Protein AF-Q48AG2-F1 (afdb_monomer)

Radius of gyration: 25.58 Å; Cα contacts (8 Å, |Δi|>4): 96; chains: 1; bounding box: 80×24×84 Å

Solvent-accessible surface area (backbone atoms only — not comparable to full-atom values): 10581 Å² total; per-residue (Å²): 134,89,80,92,78,90,81,91,83,77,82,85,81,85,70,83,78,71,90,62,50,72,83,74,46,58,65,75,72,31,53,67,51,26,36,74,76,63,35,71,88,73,52,52,74,32,39,54,44,18,56,74,59,70,55,48,49,96,97,40,35,27,50,59,47,25,45,51,49,34,64,74,53,69,33,70,67,45,58,74,69,45,50,72,67,67,43,44,70,37,91,91,35,41,70,71,56,52,53,51,50,54,51,52,50,51,51,52,48,48,53,53,55,48,57,55,68,74,40,89,64,72,68,82,40,74,63,59,46,47,53,51,50,46,63,69,51,68,78,54,93,61,95,77,91,80,86,84,88,85,64,102,68,92,77,87,88,84,82,86,81,86,81,132

Mean predicted aligned error: 15.66 Å

InterPro domains:
  IPR001405 Uncharacterised protein family UPF0758 [PTHR30471] (21-151)
  IPR010994 RuvA domain 2-like [SSF47781] (36-110)
  IPR046778 UPF0758, N-terminal [PF20582] (23-99)

Foldseek 3Di:
DDDDDDDDDDDDDPPPPDPADLVPDDQCPQLVSVCVPPNPVVDDQLSVQLVLLVADDVPHGS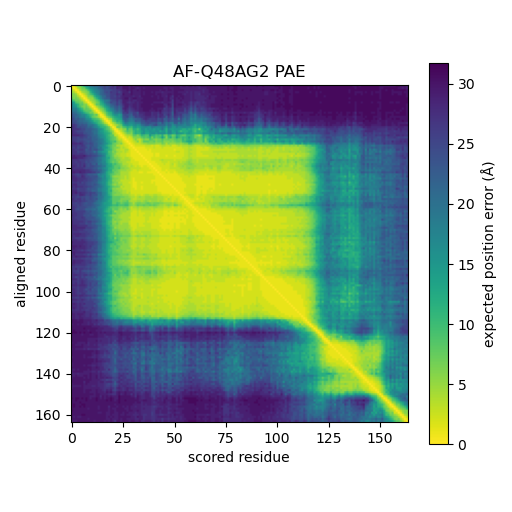SRLSVVVCVVLVHPLSQLQDDQVRQCVDPSGHDVSNVSSVVVLVVQLVVVVVVVVPPPDPVVDPVSVVVVCCSNPVNDNDDDDDDDDHDPDDDDDDDDDDDD

Organism: Colwellia psychrerythraea (strain 34H / ATCC BAA-681) (NCBI:txid167879)

Secondary structure (DSSP, 8-state):
------------------TT-GGGS-GGGSHHHHHHHH-GGGS-HHHHHHHHH-S-BTTB-HHHHHHHHHHHHSSHHHHHT--HHHHHTSTT--HHHHHHHHHHHHHHHHHHHHHHHHS-----SHHHHHHHHHHHHTT-SS---------SS-----------

Nearest PDB structures (foldseek):
  2bgw-assembly1_B  TM=5.634E-01  e=8.620E-01  Aeropyrum pernix
  2bhn-assembly2_C-3  TM=5.550E-01  e=1.330E+00  Aeropyrum pernix
  5tt5-assembly1_A  TM=5.647E-01  e=1.842E+00  Escherichia coli K-12

pLDDT: mean 71.27, std 20.37, range [32.94, 94.94]

Structure (mmCIF, N/CA/C/O backbone):
data_AF-Q48AG2-F1
#
_entry.id   AF-Q48AG2-F1
#
loop_
_atom_site.group_PDB
_atom_site.id
_atom_site.type_symbol
_atom_site.label_atom_id
_atom_site.label_alt_id
_atom_site.label_comp_id
_atom_site.label_asym_id
_atom_site.label_entity_id
_atom_site.label_seq_id
_atom_site.pdbx_PDB_ins_code
_atom_site.Cartn_x
_atom_site.Cartn_y
_atom_site.Cartn_z
_atom_site.occupancy
_atom_site.B_iso_or_equiv
_atom_site.auth_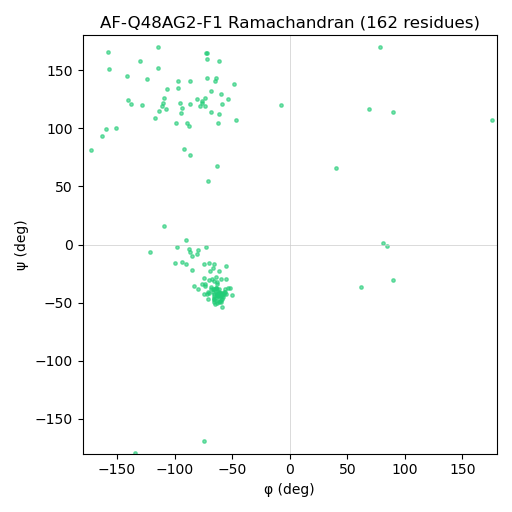seq_id
_atom_site.auth_comp_id
_atom_site.auth_asym_id
_atom_site.auth_atom_id
_atom_site.pdbx_PDB_model_num
ATOM 1 N N . MET A 1 1 ? -47.958 -10.727 57.116 1.00 36.31 1 MET A N 1
ATOM 2 C CA . MET A 1 1 ? -47.141 -11.681 56.328 1.00 36.31 1 MET A CA 1
ATOM 3 C C . MET A 1 1 ? -46.894 -11.033 54.968 1.00 36.31 1 MET A C 1
ATOM 5 O O . MET A 1 1 ? -47.869 -10.778 54.286 1.00 36.31 1 MET A O 1
ATOM 9 N N . LEU A 1 2 ? -45.713 -10.435 54.734 1.00 35.59 2 LEU A N 1
ATOM 10 C CA . LEU A 1 2 ? -44.542 -11.053 54.059 1.00 35.59 2 LEU A CA 1
ATOM 11 C C . LEU A 1 2 ? -44.852 -11.281 52.555 1.00 35.59 2 LEU A C 1
ATOM 13 O O . LEU A 1 2 ? -45.762 -12.045 52.279 1.00 35.59 2 LEU A O 1
ATOM 17 N N . LYS A 1 3 ? -44.202 -10.695 51.532 1.00 40.62 3 LYS A N 1
ATOM 18 C CA . LYS A 1 3 ? -42.833 -10.170 51.337 1.00 40.62 3 LYS A CA 1
ATOM 19 C C . LYS A 1 3 ? -42.790 -9.121 50.204 1.00 40.62 3 LYS A C 1
ATOM 21 O O . LYS A 1 3 ? -43.503 -9.253 49.215 1.00 40.62 3 LYS A O 1
ATOM 26 N N . GLU A 1 4 ? -41.860 -8.173 50.305 1.00 42.84 4 GLU A N 1
ATOM 27 C CA . GLU A 1 4 ? -41.267 -7.456 49.167 1.00 42.84 4 GLU A CA 1
ATOM 28 C C . GLU A 1 4 ? -40.474 -8.423 48.262 1.00 42.84 4 GLU A C 1
ATOM 30 O O . GLU A 1 4 ? -39.775 -9.296 48.773 1.00 42.84 4 GLU A O 1
ATOM 35 N N . SER A 1 5 ? -40.490 -8.237 46.936 1.00 38.44 5 SER A N 1
ATOM 36 C CA . SER A 1 5 ? -39.333 -8.564 46.076 1.00 38.44 5 SER A CA 1
ATOM 37 C C . SER A 1 5 ? -39.426 -7.896 44.697 1.00 38.44 5 SER A C 1
ATOM 39 O O . SER A 1 5 ? -40.036 -8.376 43.752 1.00 38.44 5 SER A O 1
ATOM 41 N N . ARG A 1 6 ? -38.804 -6.719 44.638 1.00 43.34 6 ARG A N 1
ATOM 42 C CA . ARG A 1 6 ? -37.927 -6.205 43.576 1.00 43.34 6 ARG A CA 1
ATOM 43 C C . ARG A 1 6 ? -37.565 -7.226 42.477 1.00 43.34 6 ARG A C 1
ATOM 45 O O . ARG A 1 6 ? -36.853 -8.168 42.785 1.00 43.34 6 ARG A O 1
ATOM 52 N N . PHE A 1 7 ? -37.910 -6.942 41.218 1.00 41.12 7 PHE A N 1
ATOM 53 C CA . PHE A 1 7 ? -37.045 -7.190 40.052 1.00 41.12 7 PHE A CA 1
ATOM 54 C C . PHE A 1 7 ? -37.361 -6.167 38.946 1.00 41.12 7 PHE A C 1
ATOM 56 O O . PHE A 1 7 ? -38.358 -6.254 38.236 1.00 41.12 7 PHE A O 1
ATOM 63 N N . LYS A 1 8 ? -36.502 -5.145 38.860 1.00 44.31 8 LYS A N 1
ATOM 64 C CA . LYS A 1 8 ? -36.215 -4.405 37.627 1.00 44.31 8 LYS A CA 1
ATOM 65 C C . LYS A 1 8 ? -35.261 -5.290 36.819 1.00 44.31 8 LYS A C 1
ATOM 67 O O . LYS A 1 8 ? -34.188 -5.547 37.342 1.00 44.31 8 LYS A O 1
ATOM 72 N N . GLU A 1 9 ? -35.631 -5.711 35.612 1.00 38.28 9 GLU A N 1
ATOM 73 C CA . GLU A 1 9 ? -34.752 -6.227 34.536 1.00 38.28 9 GLU A CA 1
ATOM 74 C C . GLU A 1 9 ? -35.681 -6.683 33.395 1.00 38.28 9 GLU A C 1
ATOM 76 O O . GLU A 1 9 ? -36.469 -7.604 33.557 1.00 38.28 9 GLU A O 1
ATOM 81 N N . SER A 1 10 ? -35.773 -5.984 32.268 1.00 35.88 10 SER A N 1
ATOM 82 C CA . SER A 1 10 ? -34.766 -6.068 31.214 1.00 35.88 10 SER A CA 1
ATOM 83 C C . SER A 1 10 ? -34.831 -4.840 30.293 1.00 35.88 10 SER A C 1
ATOM 85 O O . SER A 1 10 ? -35.619 -4.747 29.358 1.00 35.88 10 SER A O 1
ATOM 87 N N . ALA A 1 11 ? -33.936 -3.885 30.541 1.00 46.00 11 ALA A N 1
ATOM 88 C CA . ALA A 1 11 ? -33.123 -3.403 29.431 1.00 46.00 11 ALA A CA 1
ATOM 89 C C . ALA A 1 11 ? -32.120 -4.523 29.080 1.00 46.00 11 ALA A C 1
ATOM 91 O O . ALA A 1 11 ? -31.900 -5.395 29.920 1.00 46.00 11 ALA A O 1
ATOM 92 N N . LEU A 1 12 ? -31.478 -4.441 27.908 1.00 38.41 12 LEU A N 1
ATOM 93 C CA . LEU A 1 12 ? -30.574 -5.425 27.273 1.00 38.41 12 LEU A CA 1
ATOM 94 C C . LEU A 1 12 ? -31.368 -6.411 26.380 1.00 38.41 12 LEU A C 1
ATOM 96 O O . LEU A 1 12 ? -32.134 -7.215 26.882 1.00 38.41 12 LEU A O 1
ATOM 100 N N . ASN A 1 13 ? -31.236 -6.457 25.053 1.00 40.53 13 ASN A N 1
ATOM 101 C CA . ASN A 1 13 ? -30.051 -6.173 24.257 1.00 40.53 13 ASN A CA 1
ATOM 102 C C . ASN A 1 13 ? -30.403 -6.174 22.749 1.00 40.53 13 ASN A C 1
ATOM 104 O O . ASN A 1 13 ? -30.142 -7.157 22.062 1.00 40.53 13 ASN A O 1
ATOM 108 N N . GLU A 1 14 ? -30.957 -5.091 22.205 1.00 42.72 14 GLU A N 1
ATOM 109 C CA . GLU A 1 14 ? -30.795 -4.832 20.767 1.00 42.72 14 GLU A CA 1
ATOM 110 C C . GLU A 1 14 ? -29.562 -3.951 20.598 1.00 42.72 14 GLU A C 1
ATOM 112 O O . GLU A 1 14 ? -29.619 -2.724 20.545 1.00 42.72 14 GLU A O 1
ATOM 117 N N . SER A 1 15 ? -28.400 -4.605 20.605 1.00 41.56 15 SER A N 1
ATOM 118 C CA . SER A 1 15 ? -27.170 -3.996 20.104 1.00 41.56 15 SER A CA 1
ATOM 119 C C . SER A 1 15 ? -27.447 -3.493 18.680 1.00 41.56 15 SER A C 1
ATOM 121 O O . SER A 1 15 ? -27.873 -4.309 17.859 1.00 41.56 15 SER A O 1
ATOM 123 N N . PRO A 1 16 ? -27.216 -2.208 18.339 1.00 40.25 16 PRO A N 1
ATOM 124 C CA . PRO A 1 16 ? -27.440 -1.743 16.979 1.00 40.25 16 PRO A CA 1
ATOM 125 C C . PRO A 1 16 ? -26.512 -2.530 16.055 1.00 40.25 16 PRO A C 1
ATOM 127 O O . PRO A 1 16 ? -25.284 -2.425 16.134 1.00 40.25 16 PRO A O 1
ATOM 130 N N . LEU A 1 17 ? -27.103 -3.374 15.213 1.00 42.31 17 LEU A N 1
ATOM 131 C CA . LEU A 1 17 ? -26.384 -4.196 14.258 1.00 42.31 17 LEU A CA 1
ATOM 132 C C . LEU A 1 17 ? -25.636 -3.288 13.274 1.00 42.31 17 LEU A C 1
ATOM 134 O O . LEU A 1 17 ? -26.216 -2.691 12.377 1.00 42.31 17 LEU A O 1
ATOM 138 N N . ASN A 1 18 ? -24.323 -3.200 13.479 1.00 47.81 18 ASN A N 1
ATOM 139 C CA . ASN A 1 18 ? -23.286 -3.083 12.457 1.00 47.81 18 ASN A CA 1
ATOM 140 C C . ASN A 1 18 ? -23.609 -2.169 11.255 1.00 47.81 18 ASN A C 1
ATOM 142 O O . ASN A 1 18 ? -23.660 -2.617 10.110 1.00 47.81 18 ASN A O 1
ATOM 146 N N . GLN A 1 19 ? -23.739 -0.865 11.502 1.00 45.03 19 GLN A N 1
ATOM 147 C CA . GLN A 1 19 ? -23.833 0.145 10.436 1.00 45.03 19 GLN A CA 1
ATOM 148 C C . GLN A 1 19 ? -22.490 0.392 9.706 1.00 45.03 19 GLN A C 1
ATOM 150 O O . GLN A 1 19 ? -22.454 1.123 8.724 1.00 45.03 19 GLN A O 1
ATOM 155 N N . ASN A 1 20 ? -21.395 -0.264 10.120 1.00 52.91 20 ASN A N 1
ATOM 156 C CA . ASN A 1 20 ? -20.030 -0.010 9.633 1.00 52.91 20 ASN A CA 1
ATOM 157 C C . ASN A 1 20 ? -19.448 -1.128 8.746 1.00 52.91 20 ASN A C 1
ATOM 159 O O . ASN A 1 20 ? -18.238 -1.177 8.527 1.00 52.91 20 ASN A O 1
ATOM 163 N N . ALA A 1 21 ? -20.257 -2.050 8.224 1.00 58.84 21 ALA A N 1
ATOM 164 C CA . ALA A 1 21 ? -19.752 -3.088 7.328 1.00 58.84 21 ALA A CA 1
ATOM 165 C C . ALA A 1 21 ? -19.588 -2.550 5.896 1.00 58.84 21 ALA A C 1
ATOM 167 O O . ALA A 1 21 ? -20.560 -2.141 5.274 1.00 58.84 21 ALA A O 1
ATOM 168 N N . LEU A 1 22 ? -18.389 -2.670 5.311 1.00 59.22 22 LEU A N 1
ATOM 169 C CA . LEU A 1 22 ? -18.140 -2.405 3.876 1.00 59.22 22 LEU A CA 1
ATOM 170 C C . LEU A 1 22 ? -19.042 -3.217 2.935 1.00 59.22 22 LEU A C 1
ATOM 172 O O . LEU A 1 22 ? -19.216 -2.859 1.777 1.00 59.22 22 LEU A O 1
ATOM 176 N N . LYS A 1 23 ? -19.650 -4.299 3.437 1.00 60.97 23 LYS A N 1
ATOM 177 C CA . LYS A 1 23 ? -20.680 -5.060 2.721 1.00 60.97 23 LYS A CA 1
ATOM 178 C C . LYS A 1 23 ? -21.926 -4.224 2.396 1.00 60.97 23 LYS A C 1
ATOM 180 O O . LYS A 1 23 ? -22.619 -4.561 1.446 1.00 60.97 23 LYS A O 1
ATOM 185 N N . ASN A 1 24 ? -22.181 -3.140 3.128 1.00 63.50 24 ASN A N 1
ATOM 186 C CA . ASN A 1 24 ? -23.342 -2.274 2.919 1.00 63.50 24 ASN A CA 1
ATOM 187 C C . ASN A 1 24 ? -23.092 -1.183 1.868 1.00 63.50 24 ASN A C 1
ATOM 189 O O . ASN A 1 24 ? -24.020 -0.457 1.526 1.00 63.50 24 ASN A O 1
ATOM 193 N N . TRP A 1 25 ? -21.861 -1.046 1.364 1.00 68.19 25 TRP A N 1
ATOM 194 C CA . TRP A 1 25 ? -21.583 -0.123 0.267 1.00 68.19 25 TRP A CA 1
ATOM 195 C C . TRP A 1 25 ? -22.165 -0.663 -1.044 1.00 68.19 25 TRP A C 1
ATOM 197 O O . TRP A 1 25 ? -22.091 -1.885 -1.262 1.00 68.19 25 TRP A O 1
ATOM 207 N N . PRO A 1 26 ? -22.694 0.222 -1.916 1.00 73.25 26 PRO A N 1
ATOM 208 C CA . PRO A 1 26 ? -23.024 -0.133 -3.291 1.00 73.25 26 PRO A CA 1
ATOM 209 C C . PRO A 1 26 ? -21.842 -0.862 -3.926 1.00 73.25 26 PRO A C 1
ATOM 211 O O . PRO A 1 26 ? -20.696 -0.466 -3.715 1.00 73.25 26 PRO A O 1
ATOM 214 N N . GLU A 1 27 ? -22.092 -1.926 -4.693 1.00 68.12 27 GLU A N 1
ATOM 215 C CA . GLU A 1 27 ? -21.005 -2.748 -5.250 1.00 68.12 27 GLU A CA 1
ATOM 216 C C . GLU A 1 27 ? -19.991 -1.911 -6.035 1.00 68.12 27 GLU A C 1
ATOM 218 O O . GLU A 1 27 ? -18.795 -2.111 -5.880 1.00 68.12 27 GLU A O 1
ATOM 223 N N . MET A 1 28 ? -20.461 -0.901 -6.769 1.00 68.12 28 MET A N 1
ATOM 224 C CA . MET A 1 28 ? -19.627 0.023 -7.547 1.00 68.12 28 MET A CA 1
ATOM 225 C C . MET A 1 28 ? -18.720 0.933 -6.703 1.00 68.12 28 MET A C 1
ATOM 227 O O . MET A 1 28 ? -17.743 1.471 -7.217 1.00 68.12 28 MET A O 1
ATOM 231 N N . GLU A 1 29 ? -19.027 1.128 -5.421 1.00 73.56 29 GLU A N 1
ATOM 232 C CA . GLU A 1 29 ? -18.214 1.944 -4.513 1.00 73.56 29 GLU A CA 1
ATOM 233 C C . GLU A 1 29 ? -17.206 1.105 -3.728 1.00 73.56 29 GLU A C 1
ATOM 235 O O . GLU A 1 29 ? -16.268 1.640 -3.133 1.00 73.56 29 GLU A O 1
ATOM 240 N N . ARG A 1 30 ? -17.367 -0.223 -3.712 1.00 85.38 30 ARG A N 1
ATOM 241 C CA . ARG A 1 30 ? -16.435 -1.095 -3.006 1.00 85.38 30 ARG A CA 1
ATOM 242 C C . ARG A 1 30 ? -15.082 -1.082 -3.727 1.00 85.38 30 ARG A C 1
ATOM 244 O O . ARG A 1 30 ? -15.035 -1.285 -4.940 1.00 85.38 30 ARG A O 1
ATOM 251 N N . PRO A 1 31 ? -13.959 -0.898 -3.007 1.00 86.88 31 PRO A N 1
ATOM 252 C CA . PRO A 1 31 ? -12.665 -0.677 -3.649 1.00 86.88 31 PRO A CA 1
ATOM 253 C C . PRO A 1 31 ? -12.238 -1.766 -4.643 1.00 86.88 31 PRO A C 1
ATOM 255 O O . PRO A 1 31 ? -11.667 -1.455 -5.683 1.00 86.88 31 PRO A O 1
ATOM 258 N N . ARG A 1 32 ? -12.499 -3.050 -4.360 1.00 89.00 32 ARG A N 1
ATOM 259 C CA . ARG A 1 32 ? -12.048 -4.141 -5.244 1.00 89.00 32 ARG A CA 1
ATOM 260 C C . ARG A 1 32 ? -12.842 -4.173 -6.543 1.00 89.00 32 ARG A C 1
ATOM 262 O O . ARG A 1 32 ? -12.273 -4.346 -7.611 1.00 89.00 32 ARG A O 1
ATOM 269 N N . GLU A 1 33 ? -14.143 -4.000 -6.433 1.00 89.06 33 GLU A N 1
ATOM 270 C CA . GLU A 1 33 ? -15.092 -3.966 -7.530 1.00 89.06 33 GLU A CA 1
ATOM 271 C C . GLU A 1 33 ? -14.830 -2.735 -8.404 1.00 89.06 33 GLU A C 1
ATOM 273 O O . GLU A 1 33 ? -14.661 -2.873 -9.614 1.00 89.06 33 GLU A O 1
ATOM 278 N N . LYS A 1 34 ? -14.635 -1.567 -7.778 1.00 86.75 34 LYS A N 1
ATOM 279 C CA . LYS A 1 34 ? -14.225 -0.323 -8.439 1.00 86.75 34 LYS A CA 1
ATOM 280 C C . LYS A 1 34 ? -12.906 -0.472 -9.203 1.00 86.75 34 LYS A C 1
ATOM 282 O O . LYS A 1 34 ? -12.801 -0.006 -10.334 1.00 86.75 34 LYS A O 1
ATOM 287 N N . LEU A 1 35 ? -11.914 -1.155 -8.620 1.00 86.06 35 LEU A N 1
ATOM 288 C CA . LEU A 1 35 ? -10.639 -1.450 -9.285 1.00 86.06 35 LEU A CA 1
ATOM 289 C C . LEU A 1 35 ? -10.836 -2.282 -10.557 1.00 86.06 35 LEU A C 1
ATOM 291 O O . LEU A 1 35 ? -10.196 -1.994 -11.565 1.00 86.06 35 LEU A O 1
ATOM 295 N N . VAL A 1 36 ? -11.721 -3.280 -10.527 1.00 87.69 36 VAL A N 1
ATOM 296 C CA . VAL A 1 36 ? -12.017 -4.122 -11.697 1.00 87.69 36 VAL A CA 1
ATOM 297 C C . VAL A 1 36 ? -12.795 -3.346 -12.762 1.00 87.69 36 VAL A C 1
ATOM 299 O O . VAL A 1 36 ? -12.506 -3.496 -13.945 1.00 87.69 36 VAL A O 1
ATOM 302 N N . SER A 1 37 ? -13.764 -2.513 -12.371 1.00 86.94 37 SER A N 1
ATOM 303 C CA . SER A 1 37 ? -14.641 -1.821 -13.323 1.00 86.94 37 SER A CA 1
ATOM 304 C C . SER A 1 37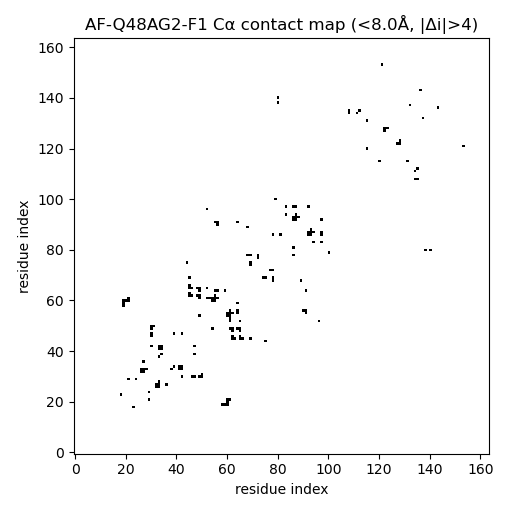 ? -14.049 -0.536 -13.905 1.00 86.94 37 SER A C 1
ATOM 306 O O . SER A 1 37 ? -14.321 -0.212 -15.056 1.00 86.94 37 SER A O 1
ATOM 308 N N . LEU A 1 38 ? -13.283 0.222 -13.113 1.00 83.38 38 LEU A N 1
ATOM 309 C CA . LEU A 1 38 ? -12.808 1.571 -13.458 1.00 83.38 38 LEU A CA 1
ATOM 310 C C . LEU A 1 38 ? -11.274 1.701 -13.462 1.00 83.38 38 LEU A C 1
ATOM 312 O O . LEU A 1 38 ? -10.752 2.746 -13.848 1.00 83.38 38 LEU A O 1
ATOM 316 N N . GLY A 1 39 ? -10.542 0.665 -13.041 1.00 79.50 39 GLY A N 1
ATOM 317 C CA . GLY A 1 39 ? -9.080 0.668 -12.995 1.00 79.50 39 GLY A CA 1
ATOM 318 C C . GLY A 1 39 ? -8.486 1.419 -11.799 1.00 79.50 39 GLY A C 1
ATOM 319 O O . GLY A 1 39 ? -9.177 2.119 -11.054 1.00 79.50 39 GLY A O 1
ATOM 320 N N . SER A 1 40 ? -7.170 1.272 -11.616 1.00 80.94 40 SER A N 1
ATOM 321 C CA . SER A 1 40 ? -6.428 1.770 -10.445 1.00 80.94 40 SER A CA 1
ATOM 322 C C . SER A 1 40 ? -6.444 3.293 -10.300 1.00 80.94 40 SER A C 1
ATOM 324 O O . SER A 1 40 ? -6.481 3.795 -9.181 1.00 80.94 40 SER A O 1
ATOM 326 N N . SER A 1 41 ? -6.491 4.033 -11.411 1.00 85.56 41 SER A N 1
ATOM 327 C CA . SER A 1 41 ? -6.527 5.504 -11.425 1.00 85.56 41 SER A CA 1
ATOM 328 C C . SER A 1 41 ? -7.801 6.104 -10.821 1.00 85.56 41 SER A C 1
ATOM 330 O O . SER A 1 41 ? -7.826 7.289 -10.507 1.00 85.56 41 SER A O 1
ATOM 332 N N . SER A 1 42 ? -8.863 5.309 -10.667 1.00 84.25 42 SER A N 1
ATOM 333 C CA . SER A 1 42 ? -10.135 5.752 -10.083 1.00 84.25 42 SER A CA 1
ATOM 334 C C . SER A 1 42 ? -10.171 5.680 -8.550 1.00 84.25 42 SER A C 1
ATOM 336 O O . SER A 1 42 ? -11.130 6.153 -7.927 1.00 84.25 42 SER A O 1
ATOM 338 N N . LEU A 1 43 ? -9.164 5.058 -7.929 1.00 86.88 43 LEU A N 1
ATOM 339 C CA . LEU A 1 43 ? -9.092 4.864 -6.486 1.00 86.88 43 LEU A CA 1
ATOM 340 C C . LEU A 1 43 ? -8.241 5.943 -5.825 1.00 86.88 43 LEU A C 1
ATOM 342 O O . LEU A 1 43 ? -7.176 6.314 -6.307 1.00 86.88 43 LEU A O 1
ATOM 346 N N . SER A 1 44 ? -8.695 6.392 -4.664 1.00 91.12 44 SER A N 1
ATOM 347 C CA . SER A 1 44 ? -7.889 7.160 -3.723 1.00 91.12 44 SER A CA 1
ATOM 348 C C . SER A 1 44 ? -6.839 6.280 -3.038 1.00 91.12 44 SER A C 1
ATOM 350 O O . SER A 1 44 ? -7.015 5.066 -2.903 1.00 91.12 44 SER A O 1
ATOM 352 N N . ASP A 1 45 ? -5.795 6.906 -2.489 1.00 90.31 45 ASP A N 1
ATOM 353 C CA . ASP A 1 45 ? -4.779 6.231 -1.669 1.00 90.31 45 ASP A CA 1
ATOM 354 C C . ASP A 1 45 ? -5.399 5.403 -0.537 1.00 90.31 45 ASP A C 1
ATOM 356 O O . ASP A 1 45 ? -4.937 4.304 -0.226 1.00 90.31 45 ASP A O 1
ATOM 360 N N . ALA A 1 46 ? -6.477 5.910 0.072 1.00 93.38 46 ALA A N 1
ATOM 361 C CA . ALA A 1 46 ? -7.191 5.207 1.130 1.00 93.38 46 ALA A CA 1
ATOM 362 C C . ALA A 1 46 ? -7.869 3.934 0.612 1.00 93.38 46 ALA A C 1
ATOM 364 O O . ALA A 1 46 ? -7.833 2.909 1.286 1.00 93.38 46 ALA A O 1
ATOM 365 N N . GLU A 1 47 ? -8.469 3.973 -0.577 1.00 92.44 47 GLU A N 1
ATOM 366 C CA . GLU A 1 47 ? -9.090 2.797 -1.185 1.00 92.44 47 GLU A CA 1
ATOM 367 C C . GLU A 1 47 ? -8.032 1.772 -1.625 1.00 92.44 47 GLU A C 1
ATOM 369 O O . GLU A 1 47 ? -8.196 0.583 -1.351 1.00 92.44 47 GLU A O 1
ATOM 374 N N . LEU A 1 48 ? -6.914 2.211 -2.218 1.00 92.56 48 LEU A N 1
ATOM 375 C CA . LEU A 1 48 ? -5.786 1.336 -2.571 1.00 92.56 48 LEU A CA 1
ATOM 376 C C . LEU A 1 48 ? -5.212 0.638 -1.333 1.00 92.56 48 LEU A C 1
ATOM 378 O O . LEU A 1 48 ? -5.056 -0.588 -1.306 1.00 92.56 48 LEU A O 1
ATOM 382 N N . LEU A 1 49 ? -4.964 1.403 -0.270 1.00 92.94 49 LEU A N 1
ATOM 383 C CA . LEU A 1 49 ? -4.492 0.857 0.995 1.00 92.94 49 LEU A CA 1
ATOM 384 C C . LEU A 1 49 ? -5.541 -0.073 1.623 1.00 92.94 49 LEU A C 1
ATOM 386 O O . LEU A 1 49 ? -5.191 -1.124 2.153 1.00 92.94 49 LEU A O 1
ATOM 390 N N . ALA A 1 50 ? -6.833 0.240 1.520 1.00 93.75 50 ALA A N 1
ATOM 391 C CA . ALA A 1 50 ? -7.896 -0.626 2.020 1.00 93.75 50 ALA A CA 1
ATOM 392 C C . ALA A 1 50 ? -7.936 -1.990 1.304 1.00 93.75 50 ALA A C 1
ATOM 394 O O . ALA A 1 50 ? -8.131 -3.023 1.954 1.00 93.75 50 ALA A O 1
ATOM 395 N N . ILE A 1 51 ? -7.694 -2.019 -0.013 1.00 91.94 51 ILE A N 1
ATOM 396 C CA . ILE A 1 51 ? -7.554 -3.267 -0.781 1.00 91.94 51 ILE A CA 1
ATOM 397 C C . ILE A 1 51 ? -6.383 -4.088 -0.242 1.00 91.94 51 ILE A C 1
ATOM 399 O O . ILE A 1 51 ? -6.567 -5.275 0.052 1.00 91.94 51 ILE A O 1
ATOM 403 N N . PHE A 1 52 ? -5.221 -3.451 -0.057 1.00 92.38 52 PHE A N 1
ATOM 404 C CA . PHE A 1 52 ? -4.022 -4.084 0.496 1.00 92.38 52 PHE A CA 1
ATOM 405 C C . PHE A 1 52 ? -4.268 -4.665 1.897 1.00 92.38 52 PHE A C 1
ATOM 407 O O . PHE A 1 52 ? -3.924 -5.816 2.165 1.00 92.38 52 PHE A O 1
ATOM 414 N N . LEU A 1 53 ? -4.926 -3.905 2.779 1.00 91.56 53 LEU A N 1
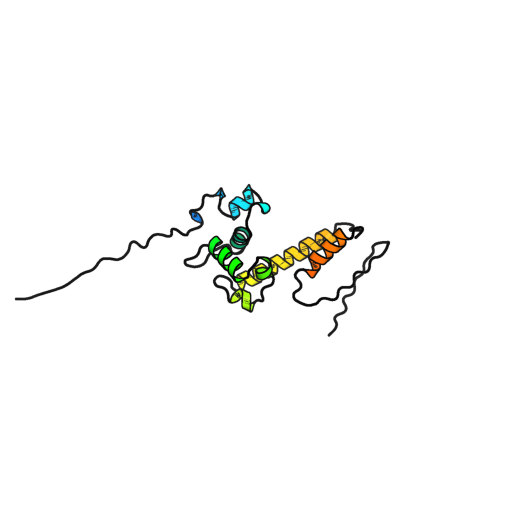ATOM 415 C CA . LEU A 1 53 ? -5.209 -4.315 4.157 1.00 91.56 53 LEU A CA 1
ATOM 416 C C . LEU A 1 53 ? -6.239 -5.444 4.255 1.00 91.56 53 LEU A C 1
ATOM 418 O O . LEU A 1 53 ? -6.246 -6.149 5.267 1.00 91.56 53 LEU A O 1
ATOM 422 N N . ARG A 1 54 ? -7.086 -5.611 3.226 1.00 88.81 54 ARG A N 1
ATOM 423 C CA . ARG A 1 54 ? -8.145 -6.624 3.031 1.00 88.81 54 ARG A CA 1
ATOM 424 C C . ARG A 1 54 ? -9.288 -6.621 4.043 1.00 88.81 54 ARG A C 1
ATOM 426 O O . ARG A 1 54 ? -10.417 -6.920 3.659 1.00 88.81 54 ARG A O 1
ATOM 433 N N . THR A 1 55 ? -9.007 -6.339 5.307 1.00 86.88 55 THR A N 1
ATOM 434 C CA . THR A 1 55 ? -9.957 -6.360 6.415 1.00 86.88 55 THR A CA 1
ATOM 435 C C . THR A 1 55 ? -9.683 -5.213 7.374 1.00 86.88 55 THR A C 1
ATOM 437 O O . THR A 1 55 ? -8.530 -4.847 7.625 1.00 86.88 55 THR A O 1
ATOM 440 N N . GLY A 1 56 ? -10.764 -4.675 7.936 1.00 86.81 56 GLY A N 1
ATOM 441 C CA . GLY A 1 56 ? -10.693 -3.702 9.015 1.00 86.81 56 GLY A CA 1
ATOM 442 C C . GLY A 1 56 ? -10.318 -4.360 10.339 1.00 86.81 56 GLY A C 1
ATOM 443 O O . GLY A 1 56 ? -9.944 -5.534 10.402 1.00 86.81 56 GLY A O 1
ATOM 444 N N . VAL A 1 57 ? -10.461 -3.589 11.404 1.00 88.00 57 VAL A N 1
ATOM 445 C CA . VAL A 1 57 ? -10.280 -4.025 12.791 1.00 88.00 57 VAL A CA 1
ATOM 446 C C . VAL A 1 57 ? -11.616 -3.953 13.522 1.00 88.00 57 VAL A C 1
ATOM 448 O O . VAL A 1 57 ? -12.606 -3.434 13.004 1.00 88.00 57 VAL A O 1
ATOM 451 N N . ARG A 1 58 ? -11.691 -4.502 14.735 1.00 84.75 58 ARG A N 1
ATOM 452 C CA . ARG A 1 58 ? -12.938 -4.476 15.505 1.00 84.75 58 ARG A CA 1
ATOM 453 C C . ARG A 1 58 ? -13.377 -3.024 15.732 1.00 84.75 58 ARG A C 1
ATOM 455 O O . ARG A 1 58 ? -12.645 -2.247 16.328 1.00 84.75 58 ARG A O 1
ATOM 462 N N . GLY A 1 59 ? -14.573 -2.676 15.256 1.00 84.88 59 GLY A N 1
ATOM 463 C CA . GLY A 1 59 ? -15.140 -1.329 15.391 1.00 84.88 59 GLY A CA 1
ATOM 464 C C . GLY A 1 59 ? -14.706 -0.312 14.327 1.00 84.88 59 GLY A C 1
ATOM 465 O O . GLY A 1 59 ? -15.209 0.805 14.355 1.00 84.88 59 GLY A O 1
ATOM 466 N N . CYS A 1 60 ? -13.840 -0.674 13.373 1.00 85.50 60 CYS A N 1
ATOM 467 C CA . CYS A 1 60 ? -13.404 0.220 12.295 1.00 85.50 60 CYS A CA 1
ATOM 468 C C . CYS A 1 60 ? -13.286 -0.539 10.965 1.00 85.50 60 CYS A C 1
ATOM 470 O O . CYS A 1 60 ? -12.590 -1.553 10.868 1.00 85.50 60 CYS A O 1
ATOM 472 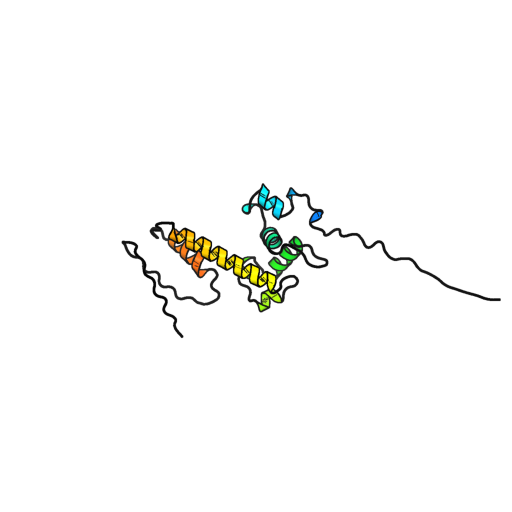N N . ASN A 1 61 ? -13.974 -0.063 9.925 1.00 90.50 61 ASN A N 1
ATOM 473 C CA . ASN A 1 61 ? -13.917 -0.699 8.610 1.00 90.50 61 ASN A CA 1
ATOM 474 C C . ASN A 1 61 ? -12.568 -0.445 7.913 1.00 90.50 61 ASN A C 1
ATOM 476 O O . ASN A 1 61 ? -11.794 0.413 8.325 1.00 90.50 61 ASN A O 1
ATOM 480 N N . VAL A 1 62 ? -12.256 -1.217 6.865 1.00 92.19 62 VAL A N 1
ATOM 481 C CA . VAL A 1 62 ? -10.917 -1.166 6.250 1.00 92.19 62 VAL A CA 1
ATOM 482 C C . VAL A 1 62 ? -10.609 0.157 5.545 1.00 92.19 62 VAL A C 1
ATOM 484 O O . VAL A 1 62 ? -9.453 0.568 5.532 1.00 92.19 62 VAL A O 1
ATOM 487 N N . VAL A 1 63 ? -11.619 0.845 5.009 1.00 92.56 63 VAL A N 1
ATOM 488 C CA . VAL A 1 63 ? -11.431 2.138 4.336 1.00 92.56 63 VAL A CA 1
ATOM 489 C C . VAL A 1 63 ? -11.171 3.233 5.367 1.00 92.56 63 VAL A C 1
ATOM 491 O O . VAL A 1 63 ? -10.251 4.029 5.199 1.00 92.56 63 VAL A O 1
ATOM 494 N N . ASP A 1 64 ? -11.905 3.237 6.477 1.00 92.38 64 ASP A N 1
ATOM 495 C CA . ASP A 1 64 ? -11.678 4.184 7.568 1.00 92.38 64 ASP A CA 1
ATOM 496 C C . ASP A 1 64 ? -10.354 3.921 8.285 1.00 92.38 64 ASP A C 1
ATOM 498 O O . ASP A 1 64 ? -9.627 4.867 8.591 1.00 92.38 64 ASP A O 1
ATOM 502 N N . LEU A 1 65 ? -9.979 2.651 8.466 1.00 93.19 65 LEU A N 1
ATOM 503 C CA . LEU A 1 65 ? -8.654 2.277 8.954 1.00 93.19 65 LEU A CA 1
ATOM 504 C C . LEU A 1 65 ? -7.558 2.81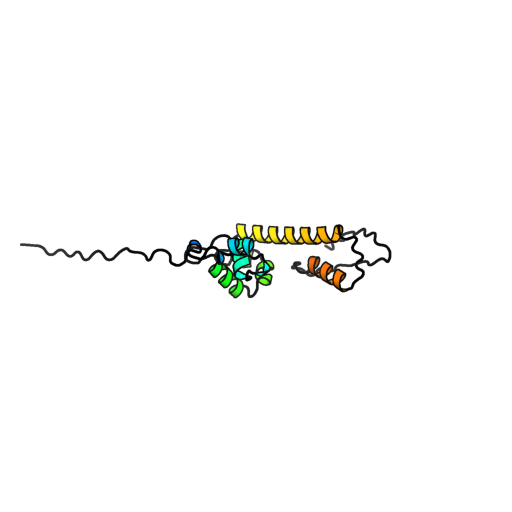4 8.025 1.00 93.19 65 LEU A C 1
ATOM 506 O O . LEU A 1 65 ? -6.603 3.425 8.495 1.00 93.19 65 LEU A O 1
ATOM 510 N N . ALA A 1 66 ? -7.705 2.641 6.710 1.00 94.19 66 ALA A N 1
ATOM 511 C CA . ALA A 1 66 ? -6.750 3.157 5.735 1.00 94.19 66 ALA A CA 1
ATOM 512 C C . ALA A 1 66 ? -6.633 4.690 5.785 1.00 94.19 66 ALA A C 1
ATOM 514 O O . ALA A 1 66 ? -5.522 5.218 5.795 1.00 94.19 66 ALA A O 1
ATOM 515 N N . ARG A 1 67 ? -7.756 5.415 5.903 1.00 94.94 67 ARG A N 1
ATOM 516 C CA . ARG A 1 67 ? -7.756 6.880 6.083 1.00 94.94 67 ARG A CA 1
ATOM 517 C C . ARG A 1 67 ? -7.037 7.305 7.363 1.00 94.94 67 ARG A C 1
ATOM 519 O O . ARG A 1 67 ? -6.253 8.251 7.337 1.00 94.94 67 ARG A O 1
ATOM 526 N N . GLN A 1 68 ? -7.286 6.615 8.477 1.00 94.25 68 GLN A N 1
ATOM 527 C CA . GLN A 1 68 ? -6.620 6.898 9.751 1.00 94.25 68 GLN A CA 1
ATOM 528 C C . GLN A 1 68 ? -5.111 6.665 9.660 1.00 94.25 68 GLN A C 1
ATOM 530 O O . GLN A 1 68 ? -4.337 7.506 10.116 1.00 94.25 68 GLN A O 1
ATOM 535 N N . LEU A 1 69 ? -4.689 5.569 9.025 1.00 94.31 69 LEU A N 1
ATOM 536 C CA . LEU A 1 69 ? -3.276 5.267 8.817 1.00 94.31 69 LEU A CA 1
ATOM 537 C C . LEU A 1 69 ? -2.604 6.338 7.956 1.00 94.31 69 LEU A C 1
ATOM 539 O O . LEU A 1 69 ? -1.596 6.895 8.384 1.00 94.31 69 LEU A O 1
ATOM 543 N N . LEU A 1 70 ? -3.201 6.709 6.821 1.00 94.56 70 LEU A N 1
ATOM 544 C CA . LEU A 1 70 ? -2.692 7.785 5.963 1.00 94.56 70 LEU A CA 1
ATOM 545 C C . LEU A 1 70 ? -2.559 9.109 6.712 1.00 94.56 70 LEU A C 1
ATOM 547 O O . LEU A 1 70 ? -1.546 9.785 6.577 1.00 94.56 70 LEU A O 1
ATOM 551 N N . LYS A 1 71 ? -3.531 9.453 7.561 1.00 94.81 71 LYS A N 1
ATOM 552 C CA . LYS A 1 71 ? -3.445 10.651 8.401 1.00 94.81 71 LYS A CA 1
ATOM 553 C C . LYS A 1 71 ? -2.329 10.550 9.447 1.00 94.81 71 LYS A C 1
ATOM 555 O O . LYS A 1 71 ? -1.669 11.545 9.716 1.00 94.81 71 LYS A O 1
ATOM 560 N N . SER A 1 72 ? -2.121 9.371 10.034 1.00 92.62 72 SER A N 1
ATOM 561 C CA . SER A 1 72 ? -1.110 9.157 11.080 1.00 92.62 72 SER A CA 1
ATOM 562 C C . SER A 1 72 ? 0.327 9.131 10.554 1.00 92.62 72 SER A C 1
ATOM 564 O O . SER A 1 72 ? 1.227 9.611 11.234 1.00 92.62 72 SER A O 1
ATOM 566 N N . PHE A 1 73 ? 0.542 8.591 9.352 1.00 91.31 73 PHE A N 1
ATOM 567 C CA . PHE A 1 73 ? 1.846 8.562 8.685 1.00 91.31 73 PHE A CA 1
ATOM 568 C C . PHE A 1 73 ? 2.082 9.796 7.798 1.00 91.31 73 PHE A C 1
ATOM 570 O O . PHE A 1 73 ? 3.213 10.078 7.423 1.00 91.31 73 PHE A O 1
ATOM 577 N N . GLY A 1 74 ? 1.028 10.537 7.452 1.00 92.44 74 GLY A N 1
ATOM 578 C CA . GLY A 1 74 ? 1.068 11.754 6.638 1.00 92.44 74 GLY A CA 1
ATOM 579 C C . GLY A 1 74 ? 0.940 11.514 5.131 1.00 92.44 74 GLY A C 1
ATOM 580 O O . GLY A 1 74 ? 0.399 12.362 4.428 1.00 92.44 74 GLY A O 1
ATOM 581 N N . SER A 1 75 ? 1.400 10.372 4.616 1.00 89.38 75 SER A N 1
ATOM 582 C CA . SER A 1 75 ? 1.277 10.022 3.195 1.00 89.38 75 SER A CA 1
ATOM 583 C C . SER A 1 75 ? 1.364 8.516 2.966 1.00 89.38 75 SER A C 1
ATOM 585 O O . SER A 1 75 ? 1.837 7.776 3.831 1.00 89.38 75 SER A O 1
ATOM 587 N N . LEU A 1 76 ? 0.967 8.063 1.772 1.00 88.06 76 LEU A N 1
ATOM 588 C CA . LEU A 1 76 ? 1.185 6.681 1.352 1.00 88.06 76 LEU A CA 1
ATOM 589 C C . LEU A 1 76 ? 2.687 6.354 1.321 1.00 88.06 76 LEU A C 1
ATOM 591 O O . LEU A 1 76 ? 3.097 5.350 1.885 1.00 88.06 76 LEU A O 1
ATOM 595 N N . GLY A 1 77 ? 3.528 7.238 0.775 1.00 86.75 77 GLY A N 1
ATOM 596 C CA . GLY A 1 77 ? 4.984 7.043 0.753 1.00 86.75 77 GLY A CA 1
ATOM 597 C C . GLY A 1 77 ? 5.593 6.840 2.146 1.00 86.75 77 GLY A C 1
ATOM 598 O O . GLY A 1 77 ? 6.413 5.946 2.332 1.00 86.75 77 GLY A O 1
ATOM 599 N N . ALA A 1 78 ? 5.130 7.593 3.148 1.00 90.06 78 ALA A N 1
ATOM 600 C CA . ALA A 1 78 ? 5.588 7.444 4.530 1.00 90.06 78 ALA A CA 1
ATOM 601 C C . ALA A 1 78 ? 5.202 6.091 5.156 1.00 90.06 78 ALA A C 1
ATOM 603 O O . ALA A 1 78 ? 5.955 5.560 5.965 1.00 90.06 78 ALA A O 1
ATOM 604 N N . ILE A 1 79 ? 4.067 5.500 4.762 1.00 91.75 79 ILE A N 1
ATOM 605 C CA . ILE A 1 79 ? 3.689 4.138 5.181 1.00 91.75 79 ILE A CA 1
ATOM 606 C C . ILE A 1 79 ? 4.661 3.111 4.594 1.00 91.75 79 ILE A C 1
ATOM 608 O O . ILE A 1 79 ? 5.073 2.183 5.284 1.00 91.75 79 ILE A O 1
ATOM 612 N N . PHE A 1 80 ? 5.023 3.276 3.322 1.00 87.25 80 PHE A N 1
ATOM 613 C CA . PHE A 1 80 ? 5.921 2.365 2.611 1.00 87.25 80 PHE A CA 1
ATOM 614 C C . PHE A 1 80 ? 7.371 2.457 3.104 1.00 87.25 80 PHE A C 1
ATOM 616 O O . PHE A 1 80 ? 8.071 1.449 3.105 1.00 87.25 80 PHE A O 1
ATOM 623 N N . ALA A 1 81 ? 7.797 3.635 3.563 1.00 85.88 81 ALA A N 1
ATOM 624 C CA . ALA A 1 81 ? 9.122 3.871 4.134 1.00 85.88 81 ALA A CA 1
ATOM 625 C C . ALA A 1 81 ? 9.212 3.600 5.651 1.00 85.88 81 ALA A C 1
ATOM 627 O O . ALA A 1 81 ? 10.289 3.734 6.230 1.00 85.88 81 ALA A O 1
ATOM 628 N N . ALA A 1 82 ? 8.102 3.257 6.314 1.00 89.88 82 ALA A N 1
ATOM 629 C CA . ALA A 1 82 ? 8.082 3.059 7.760 1.00 89.88 82 ALA A CA 1
ATOM 630 C C . ALA A 1 82 ? 8.957 1.870 8.192 1.00 89.88 82 ALA A C 1
ATOM 632 O O . ALA A 1 82 ? 8.953 0.804 7.566 1.00 89.88 82 ALA A O 1
ATOM 633 N N . SER A 1 83 ? 9.660 2.036 9.317 1.00 91.00 83 SER A N 1
ATOM 634 C CA . SER A 1 83 ? 10.378 0.938 9.964 1.00 91.00 83 SER A CA 1
ATOM 635 C C . SER A 1 83 ? 9.403 -0.163 10.401 1.00 91.00 83 SER A C 1
ATOM 637 O O . SER A 1 83 ? 8.208 0.079 10.594 1.00 91.00 83 SER A O 1
ATOM 639 N N . GLN A 1 84 ? 9.901 -1.388 10.583 1.00 93.31 84 GLN A N 1
ATOM 640 C CA . GLN A 1 84 ? 9.081 -2.491 11.094 1.00 93.31 84 GLN A CA 1
ATOM 641 C C . GLN A 1 84 ? 8.421 -2.135 12.433 1.00 93.31 84 GLN A C 1
ATOM 643 O O . GLN A 1 84 ? 7.243 -2.439 12.632 1.00 93.31 84 GLN A O 1
ATOM 648 N N . GLU A 1 85 ? 9.174 -1.501 13.332 1.00 93.06 85 GLU A N 1
ATOM 649 C CA . GLU A 1 85 ? 8.714 -1.113 14.666 1.00 93.06 85 GLU A CA 1
ATOM 650 C C . 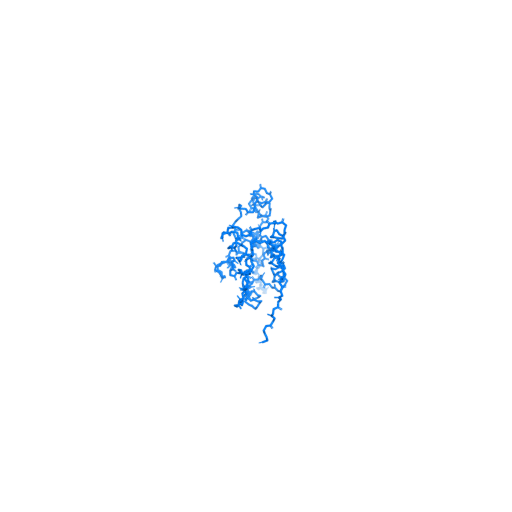GLU A 1 85 ? 7.592 -0.076 14.575 1.00 93.06 85 GLU A C 1
ATOM 652 O O . GLU A 1 85 ? 6.504 -0.302 15.109 1.00 93.06 85 GLU A O 1
ATOM 657 N N . ASP A 1 86 ? 7.801 0.999 13.811 1.00 92.75 86 ASP A N 1
ATOM 658 C CA . ASP A 1 86 ? 6.804 2.061 13.637 1.00 92.75 86 ASP A CA 1
ATOM 659 C C . ASP A 1 86 ? 5.544 1.561 12.931 1.00 92.75 86 ASP A C 1
ATOM 661 O O . ASP A 1 86 ? 4.422 1.933 13.289 1.00 92.75 86 ASP A O 1
ATOM 665 N N . PHE A 1 87 ? 5.715 0.698 11.927 1.00 92.94 87 PHE A N 1
ATOM 666 C CA . PHE A 1 87 ? 4.608 0.113 11.185 1.00 92.94 87 PHE A CA 1
ATOM 667 C C . PHE A 1 87 ? 3.764 -0.793 12.083 1.00 92.94 87 PHE A C 1
ATOM 669 O O . PHE A 1 87 ? 2.542 -0.646 12.135 1.00 92.94 87 PHE A O 1
ATOM 676 N N . CYS A 1 88 ? 4.404 -1.702 12.824 1.00 93.69 88 CYS A N 1
ATOM 677 C CA . CYS A 1 88 ? 3.713 -2.663 13.686 1.00 93.69 88 CYS A CA 1
ATOM 678 C C . CYS A 1 88 ? 3.151 -2.038 14.971 1.00 93.69 88 CYS A C 1
ATOM 680 O O . CYS A 1 88 ? 2.278 -2.628 15.606 1.00 93.69 88 CYS A O 1
ATOM 682 N N . ALA A 1 89 ? 3.604 -0.840 15.351 1.00 92.94 89 ALA A N 1
ATOM 683 C CA . ALA A 1 89 ? 3.035 -0.090 16.466 1.00 92.94 89 ALA A CA 1
ATOM 684 C C . ALA A 1 89 ? 1.625 0.458 16.169 1.00 92.94 89 ALA A C 1
ATOM 686 O O . ALA A 1 89 ? 0.910 0.863 17.090 1.00 92.94 89 ALA A O 1
ATOM 687 N N . ARG A 1 90 ? 1.194 0.507 14.899 1.00 91.38 90 ARG A N 1
ATOM 688 C CA . ARG A 1 90 ? -0.130 1.030 14.537 1.00 91.38 90 ARG A CA 1
ATOM 689 C C . ARG A 1 90 ? -1.209 -0.039 14.605 1.00 91.38 90 ARG A C 1
ATOM 691 O O . ARG A 1 90 ? -1.052 -1.175 14.165 1.00 91.38 90 ARG A O 1
ATOM 698 N N . HIS A 1 91 ? -2.374 0.363 15.101 1.00 87.75 91 HIS A N 1
ATOM 699 C CA . HIS A 1 91 ? -3.509 -0.537 15.221 1.00 87.75 91 HIS A CA 1
ATOM 700 C C . HIS A 1 91 ? -3.925 -1.100 13.852 1.00 87.75 91 HIS A C 1
ATOM 702 O O . HIS A 1 91 ? -4.112 -0.361 12.889 1.00 87.75 91 HIS A O 1
ATOM 708 N N . GLY A 1 92 ? -4.065 -2.424 13.761 1.00 85.75 92 GLY A N 1
ATOM 709 C CA . GLY A 1 92 ? -4.420 -3.106 12.515 1.00 85.75 92 GLY A CA 1
ATOM 710 C C . GLY A 1 92 ? -3.261 -3.347 11.543 1.00 85.75 92 GLY A C 1
ATOM 711 O O . GLY A 1 92 ? -3.508 -3.944 10.489 1.00 85.75 92 GLY A O 1
ATOM 712 N N . LEU A 1 93 ? -2.033 -2.948 11.897 1.00 91.75 93 LEU A N 1
ATOM 713 C CA . LEU A 1 93 ? -0.789 -3.242 11.189 1.00 91.75 93 LEU A CA 1
ATOM 714 C C . LEU A 1 93 ? 0.088 -4.148 12.060 1.00 91.75 93 LEU A C 1
ATOM 716 O O . LEU A 1 93 ? 0.512 -3.770 13.140 1.00 91.75 93 LEU A O 1
ATOM 720 N N . GLY A 1 94 ? 0.334 -5.373 11.605 1.00 92.50 94 GLY A N 1
ATOM 721 C CA . GLY A 1 94 ? 1.192 -6.328 12.308 1.00 92.50 94 GLY A CA 1
ATOM 722 C C . GLY A 1 94 ? 2.163 -7.000 11.351 1.00 92.50 94 GLY A C 1
ATOM 723 O O . GLY A 1 94 ? 2.114 -6.757 10.142 1.00 92.50 94 GLY A O 1
ATOM 724 N N . MET A 1 95 ? 2.990 -7.903 11.882 1.00 94.31 95 MET A N 1
ATOM 725 C CA . MET A 1 95 ? 4.083 -8.539 11.136 1.00 94.31 95 MET A CA 1
ATOM 726 C C . MET A 1 95 ? 3.664 -9.130 9.790 1.00 94.31 95 MET A C 1
ATOM 728 O O . MET A 1 95 ? 4.339 -8.907 8.792 1.00 94.31 95 MET A O 1
ATOM 732 N N . ALA A 1 96 ? 2.521 -9.817 9.723 1.00 92.75 96 ALA A N 1
ATOM 733 C CA . ALA A 1 96 ? 2.031 -10.387 8.467 1.00 92.75 96 ALA A CA 1
ATOM 734 C C . ALA A 1 96 ? 1.808 -9.319 7.379 1.00 92.75 96 ALA A C 1
ATOM 736 O O . ALA A 1 96 ? 2.191 -9.516 6.228 1.00 92.75 96 ALA A O 1
ATOM 737 N N . LYS A 1 97 ? 1.230 -8.168 7.746 1.00 92.62 97 LYS A N 1
ATOM 738 C CA . LYS A 1 97 ? 0.987 -7.059 6.812 1.00 92.62 97 LYS A CA 1
ATOM 739 C C . LYS A 1 97 ? 2.276 -6.321 6.460 1.00 92.62 97 LYS A C 1
ATOM 741 O O . LYS A 1 97 ? 2.418 -5.887 5.324 1.00 92.62 97 LYS A O 1
ATOM 746 N N . TYR A 1 98 ? 3.216 -6.216 7.400 1.00 93.38 98 TYR A N 1
ATOM 747 C CA . TYR A 1 98 ? 4.533 -5.643 7.128 1.00 93.38 98 TYR A CA 1
ATOM 748 C C . TYR A 1 98 ? 5.304 -6.482 6.101 1.00 93.38 98 TYR A C 1
ATOM 750 O O . TYR A 1 98 ? 5.740 -5.959 5.081 1.00 93.38 98 TYR A O 1
ATOM 758 N N . VAL A 1 99 ? 5.387 -7.800 6.306 1.00 93.81 99 VAL A N 1
ATOM 759 C CA . VAL A 1 99 ? 6.035 -8.722 5.357 1.00 93.81 99 VAL A CA 1
ATOM 760 C C . VAL A 1 99 ? 5.360 -8.661 3.984 1.00 93.81 99 VAL A C 1
ATOM 762 O O . VAL A 1 99 ? 6.042 -8.612 2.964 1.00 93.81 99 VAL A O 1
ATOM 765 N N . GLN A 1 100 ? 4.026 -8.597 3.942 1.00 93.06 100 GLN A N 1
ATOM 766 C CA . GLN A 1 100 ? 3.284 -8.440 2.690 1.00 93.06 100 GLN A CA 1
ATOM 767 C C . GLN A 1 100 ? 3.621 -7.123 1.969 1.00 93.06 100 GLN A C 1
ATOM 769 O O . GLN A 1 100 ? 3.720 -7.109 0.742 1.00 93.06 100 GLN A O 1
ATOM 774 N N . LEU A 1 101 ? 3.805 -6.025 2.709 1.00 92.50 101 LEU A N 1
ATOM 775 C CA . LEU A 1 101 ? 4.186 -4.727 2.149 1.00 92.50 101 LEU A CA 1
ATOM 776 C C . LEU A 1 101 ? 5.589 -4.781 1.543 1.00 92.50 101 LEU A C 1
ATOM 778 O O . LEU A 1 101 ? 5.773 -4.371 0.400 1.00 92.50 101 LEU A O 1
ATOM 782 N N . GLN A 1 102 ? 6.549 -5.343 2.281 1.00 89.19 102 GLN A N 1
ATOM 783 C CA . GLN A 1 102 ? 7.926 -5.510 1.812 1.00 89.19 102 GLN A CA 1
ATOM 784 C C . GLN A 1 102 ? 7.991 -6.396 0.562 1.00 89.19 102 GLN A C 1
ATOM 786 O O . GLN A 1 102 ? 8.659 -6.050 -0.408 1.00 89.19 102 GLN A O 1
ATOM 791 N N . ALA A 1 103 ? 7.223 -7.490 0.527 1.00 91.38 103 ALA A N 1
ATOM 792 C CA . ALA A 1 103 ? 7.118 -8.329 -0.664 1.00 91.38 103 ALA A CA 1
ATOM 793 C C . ALA A 1 103 ? 6.535 -7.562 -1.865 1.00 91.38 103 ALA A C 1
ATOM 795 O O . ALA A 1 103 ? 7.037 -7.690 -2.977 1.00 91.38 103 ALA A O 1
ATOM 796 N N . CYS A 1 104 ? 5.496 -6.746 -1.654 1.00 88.75 104 CYS A N 1
ATOM 797 C CA . CYS A 1 104 ? 4.899 -5.917 -2.706 1.00 88.75 104 CYS A CA 1
ATOM 798 C C . CYS A 1 104 ? 5.897 -4.898 -3.277 1.00 88.75 104 CYS A C 1
ATOM 800 O O . CYS A 1 104 ? 5.986 -4.730 -4.495 1.00 88.75 104 CYS A O 1
ATOM 802 N N . LEU A 1 105 ? 6.674 -4.255 -2.402 1.00 84.75 105 LEU A N 1
ATOM 803 C CA . LEU A 1 105 ? 7.731 -3.322 -2.784 1.00 84.75 105 LEU A CA 1
ATOM 804 C C . LEU A 1 105 ? 8.819 -3.995 -3.615 1.00 84.75 105 LEU A C 1
ATOM 806 O O . LEU A 1 105 ? 9.142 -3.516 -4.698 1.00 84.75 105 LEU A O 1
ATOM 810 N N . GLU A 1 106 ? 9.327 -5.131 -3.148 1.00 87.94 106 GLU A N 1
ATOM 811 C CA . GLU A 1 106 ? 10.367 -5.882 -3.847 1.00 87.94 106 GLU A CA 1
ATOM 812 C C . GLU A 1 106 ? 9.882 -6.396 -5.209 1.00 87.94 106 GLU A C 1
ATOM 814 O O . GLU A 1 106 ? 10.590 -6.277 -6.208 1.00 87.94 106 GLU A O 1
ATOM 819 N N . MET A 1 107 ? 8.650 -6.912 -5.293 1.00 85.31 107 MET A N 1
ATOM 820 C CA . MET A 1 107 ? 8.055 -7.310 -6.575 1.00 85.31 107 MET A CA 1
ATOM 821 C C . MET A 1 107 ? 7.921 -6.119 -7.527 1.00 85.31 107 MET A C 1
ATOM 823 O O . MET A 1 107 ? 8.232 -6.249 -8.708 1.00 85.31 107 MET A O 1
ATOM 827 N N . SER A 1 108 ? 7.506 -4.954 -7.020 1.00 80.94 108 SER A N 1
ATOM 828 C CA . SER A 1 108 ? 7.407 -3.728 -7.820 1.00 80.94 108 SER A CA 1
ATOM 829 C C . SER A 1 108 ? 8.780 -3.288 -8.333 1.00 80.94 108 SER A C 1
ATOM 831 O O . SER A 1 108 ? 8.915 -2.958 -9.508 1.00 80.94 108 SER A O 1
ATOM 833 N N . LYS A 1 109 ? 9.811 -3.350 -7.480 1.00 79.44 109 LYS A N 1
ATOM 834 C CA . LYS A 1 109 ? 11.201 -3.047 -7.841 1.00 79.44 109 LYS A CA 1
ATOM 835 C C . LYS A 1 109 ? 11.702 -3.975 -8.950 1.00 79.44 109 LYS A C 1
ATOM 837 O O . LYS A 1 109 ? 12.196 -3.496 -9.966 1.00 79.44 109 LYS A O 1
ATOM 842 N N . ARG A 1 110 ? 11.505 -5.292 -8.805 1.00 82.31 110 ARG A N 1
ATOM 843 C CA . ARG A 1 110 ? 11.893 -6.287 -9.823 1.00 82.31 110 ARG A CA 1
ATOM 844 C C . ARG A 1 110 ? 11.154 -6.101 -11.138 1.00 82.31 110 ARG A C 1
ATOM 846 O O . ARG A 1 110 ? 11.794 -6.119 -12.179 1.00 82.31 110 ARG A O 1
ATOM 853 N N . TYR A 1 111 ? 9.844 -5.870 -11.089 1.00 78.75 111 TYR A N 1
ATOM 854 C CA . TYR A 1 111 ? 9.041 -5.616 -12.282 1.00 78.75 111 TYR A CA 1
ATOM 855 C C . TYR A 1 111 ? 9.542 -4.386 -13.050 1.00 78.75 111 TYR A C 1
ATOM 857 O O . TYR A 1 111 ? 9.682 -4.421 -14.270 1.00 78.75 111 TYR A O 1
ATOM 865 N N . LEU A 1 112 ? 9.858 -3.292 -12.350 1.00 74.06 112 LEU A N 1
ATOM 866 C CA . LEU A 1 112 ? 10.423 -2.107 -12.994 1.00 74.06 112 LEU A CA 1
ATOM 867 C C . LEU A 1 112 ? 11.816 -2.400 -13.572 1.00 74.06 112 LEU A C 1
ATOM 869 O O . LEU A 1 112 ? 12.071 -2.058 -14.724 1.00 74.06 112 LEU A O 1
ATOM 873 N N . ALA A 1 113 ? 12.677 -3.099 -12.826 1.00 73.44 113 ALA A N 1
ATOM 874 C CA . ALA A 1 113 ? 14.013 -3.486 -13.279 1.00 73.44 113 ALA A CA 1
ATOM 875 C C . ALA A 1 113 ? 14.002 -4.435 -14.496 1.00 73.44 113 ALA A C 1
ATOM 877 O O . ALA A 1 113 ? 14.893 -4.350 -15.338 1.00 73.44 113 ALA A O 1
ATOM 878 N N . GLU A 1 114 ? 13.011 -5.323 -14.615 1.00 72.19 114 GLU A N 1
ATOM 879 C CA . GLU A 1 114 ? 12.804 -6.183 -15.792 1.00 72.19 114 GLU A CA 1
ATOM 880 C C . GLU A 1 114 ? 12.443 -5.365 -17.030 1.00 72.19 114 GLU A C 1
ATOM 882 O O . GLU A 1 114 ? 13.082 -5.516 -18.068 1.00 72.19 114 GLU A O 1
ATOM 887 N N . ASN A 1 115 ? 11.506 -4.421 -16.901 1.00 58.81 115 ASN A N 1
ATOM 888 C CA . ASN A 1 115 ? 11.139 -3.536 -18.009 1.00 58.81 115 ASN A CA 1
ATOM 889 C C . ASN A 1 115 ? 12.333 -2.715 -18.513 1.00 58.81 115 ASN A C 1
ATOM 891 O O . ASN A 1 115 ? 12.415 -2.408 -19.695 1.00 58.81 115 ASN A O 1
ATOM 895 N N . ILE A 1 116 ? 13.290 -2.392 -17.643 1.00 56.34 116 ILE A N 1
ATOM 896 C CA . ILE A 1 116 ? 14.515 -1.698 -18.049 1.00 56.34 116 ILE A CA 1
ATOM 897 C C . ILE A 1 116 ? 15.490 -2.625 -18.801 1.00 56.34 116 ILE A C 1
ATOM 899 O O . ILE A 1 116 ? 16.258 -2.139 -19.626 1.00 56.34 116 ILE A O 1
ATOM 903 N N . LYS A 1 117 ? 15.480 -3.939 -18.536 1.00 52.22 117 LYS A N 1
ATOM 904 C CA . LYS A 1 117 ? 16.334 -4.916 -19.238 1.00 52.22 117 LYS A CA 1
ATOM 905 C C . LYS A 1 117 ? 15.831 -5.248 -20.640 1.00 52.22 117 LYS A C 1
ATOM 907 O O . LYS A 1 117 ? 16.654 -5.502 -21.513 1.00 52.22 117 LYS A O 1
ATOM 912 N N . ASP A 1 118 ? 14.513 -5.263 -20.829 1.00 49.00 118 ASP A N 1
ATOM 913 C CA . ASP A 1 118 ? 13.885 -5.588 -22.117 1.00 49.00 118 ASP A CA 1
ATOM 914 C C . ASP A 1 118 ? 13.771 -4.380 -23.049 1.00 49.00 118 ASP A C 1
ATOM 916 O O . ASP A 1 118 ? 13.699 -4.530 -24.271 1.00 49.00 118 ASP A O 1
ATOM 920 N N . ILE A 1 119 ? 13.794 -3.165 -22.498 1.00 47.47 119 ILE A N 1
ATOM 921 C CA . ILE A 1 119 ? 14.065 -1.992 -23.313 1.00 47.47 119 ILE A CA 1
ATOM 922 C C . ILE A 1 119 ? 15.560 -2.052 -23.616 1.00 47.47 119 ILE A C 1
ATOM 924 O O . ILE A 1 119 ? 16.384 -2.011 -22.706 1.00 47.47 119 ILE A O 1
ATOM 928 N N . ASP A 1 120 ? 15.906 -2.135 -24.898 1.00 46.47 120 ASP A N 1
ATOM 929 C CA . ASP A 1 120 ? 17.232 -1.830 -25.441 1.00 46.47 120 ASP A CA 1
ATOM 930 C C . ASP A 1 120 ? 17.513 -0.338 -25.174 1.00 46.47 120 ASP A C 1
ATOM 932 O O . ASP A 1 120 ? 17.415 0.549 -26.029 1.00 46.47 120 ASP A O 1
ATOM 936 N N . CYS A 1 121 ? 17.659 -0.036 -23.884 1.00 46.91 121 CYS A N 1
ATOM 937 C CA . CYS A 1 121 ? 17.474 1.266 -23.291 1.00 46.91 121 CYS A CA 1
ATOM 938 C C . CYS A 1 121 ? 18.801 1.967 -23.442 1.00 46.91 121 CYS A C 1
ATOM 940 O O . CYS A 1 121 ? 19.590 2.124 -22.510 1.00 46.91 121 CYS A O 1
ATOM 942 N N . SER A 1 122 ? 19.035 2.427 -24.663 1.00 48.94 122 SER A N 1
ATOM 943 C CA . SER A 1 122 ? 19.789 3.642 -24.838 1.00 48.94 122 SER A CA 1
ATOM 944 C C . SER A 1 122 ? 19.187 4.646 -23.838 1.00 48.94 122 SER A C 1
ATOM 946 O O . SER A 1 122 ? 18.039 5.077 -23.961 1.00 48.94 122 SER A O 1
ATOM 948 N N . LEU A 1 123 ? 19.912 4.945 -22.757 1.00 56.25 123 LEU A N 1
ATOM 949 C CA . LEU A 1 123 ? 19.596 6.032 -21.829 1.00 56.25 123 LEU A CA 1
ATOM 950 C C . LEU A 1 123 ? 19.874 7.360 -22.556 1.00 56.25 123 LEU A C 1
ATOM 952 O O . LEU A 1 123 ? 20.683 8.181 -22.138 1.00 56.25 123 LEU A O 1
ATOM 956 N N . THR A 1 124 ? 19.253 7.523 -23.724 1.00 57.94 124 THR A N 1
ATOM 957 C CA . THR A 1 124 ? 19.485 8.589 -24.702 1.00 57.94 124 THR A CA 1
ATOM 958 C C . THR A 1 124 ? 18.777 9.873 -24.325 1.00 57.94 124 THR A C 1
ATOM 960 O O . THR A 1 124 ? 19.026 10.910 -24.933 1.00 57.94 124 THR A O 1
ATOM 963 N N . SER A 1 125 ? 17.932 9.839 -23.293 1.00 64.69 125 SER A N 1
ATOM 964 C CA . SER A 1 125 ? 17.347 11.035 -22.710 1.00 64.69 125 SER A CA 1
ATOM 965 C C . SER A 1 125 ? 17.640 11.122 -21.218 1.00 64.69 125 SER A C 1
ATOM 967 O O . SER A 1 125 ? 17.594 10.139 -20.477 1.00 64.69 125 SER A O 1
ATOM 969 N N . SER A 1 126 ? 17.886 12.350 -20.765 1.00 66.50 126 SER A N 1
ATOM 970 C CA . SER A 1 126 ? 18.006 12.692 -19.348 1.00 66.50 126 SER A CA 1
ATOM 971 C C . SER A 1 126 ? 16.771 12.281 -18.543 1.00 66.50 126 SER A C 1
ATOM 973 O O . SER A 1 126 ? 16.893 11.948 -17.367 1.00 66.50 126 SER A O 1
ATOM 975 N N . GLN A 1 127 ? 15.597 12.257 -19.181 1.00 67.94 127 GLN A N 1
ATOM 976 C CA . GLN A 1 127 ? 14.345 11.839 -18.564 1.00 67.94 127 GLN A CA 1
ATOM 977 C C . GLN A 1 127 ? 14.308 10.326 -18.305 1.00 67.94 127 GLN A C 1
ATOM 979 O O . GLN A 1 127 ? 14.038 9.925 -17.179 1.00 67.94 127 GLN A O 1
ATOM 984 N N . ALA A 1 128 ? 14.684 9.493 -19.282 1.00 64.31 128 ALA A N 1
ATOM 985 C CA . ALA A 1 128 ? 14.761 8.041 -19.092 1.00 64.31 128 ALA A CA 1
ATOM 986 C C . ALA A 1 128 ? 15.782 7.661 -18.004 1.00 64.31 128 ALA A C 1
ATOM 988 O O . ALA A 1 128 ? 15.503 6.826 -17.146 1.00 64.31 128 ALA A O 1
ATOM 989 N N . THR A 1 129 ? 16.935 8.339 -17.974 1.00 68.19 129 THR A N 1
ATOM 990 C CA . THR A 1 129 ? 17.938 8.171 -16.909 1.00 68.19 129 THR A CA 1
ATOM 991 C C . THR A 1 129 ? 17.395 8.581 -15.546 1.00 68.19 129 THR A C 1
ATOM 993 O O . THR A 1 129 ? 17.634 7.900 -14.551 1.00 68.19 129 THR A O 1
ATOM 996 N N . ARG A 1 130 ? 16.646 9.686 -15.481 1.00 69.75 130 ARG A N 1
ATOM 997 C CA . ARG A 1 130 ? 16.026 10.154 -14.240 1.00 69.75 130 ARG A CA 1
ATOM 998 C C . ARG A 1 130 ? 14.995 9.159 -13.724 1.00 69.75 130 ARG A C 1
ATOM 1000 O O . ARG A 1 130 ? 15.005 8.862 -12.534 1.00 69.75 130 ARG A O 1
ATOM 1007 N N . ASP A 1 131 ? 14.127 8.657 -14.592 1.00 67.50 131 ASP A N 1
ATOM 1008 C CA . ASP A 1 131 ? 13.062 7.732 -14.205 1.00 67.50 131 ASP A CA 1
ATOM 1009 C C . ASP A 1 131 ? 13.638 6.374 -13.782 1.00 67.50 131 ASP A C 1
ATOM 1011 O O . ASP A 1 131 ? 13.197 5.812 -12.779 1.00 67.50 131 ASP A O 1
ATOM 1015 N N . TYR A 1 132 ? 14.710 5.919 -14.442 1.00 69.81 132 TYR A N 1
ATOM 1016 C CA . TYR A 1 132 ? 15.508 4.767 -14.015 1.00 69.81 132 TYR A CA 1
ATOM 1017 C C . TYR A 1 132 ? 16.094 4.952 -12.608 1.00 69.81 132 TYR A C 1
ATOM 1019 O O . TYR A 1 132 ? 15.877 4.127 -11.720 1.00 69.81 132 TYR A O 1
ATOM 1027 N N . LEU A 1 133 ? 16.810 6.058 -12.378 1.00 71.25 133 LEU A N 1
ATOM 1028 C CA . LEU A 1 133 ? 17.437 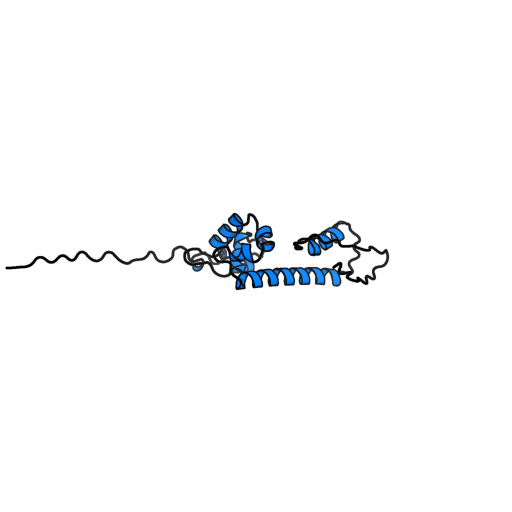6.333 -11.083 1.00 71.25 133 LEU A CA 1
ATOM 1029 C C . LEU A 1 133 ? 16.395 6.515 -9.977 1.00 71.25 133 LEU A C 1
ATOM 1031 O O . LEU A 1 133 ? 16.604 6.054 -8.859 1.00 71.25 133 LEU A O 1
ATOM 1035 N N . LEU A 1 134 ? 15.260 7.150 -10.278 1.00 73.06 134 LEU A N 1
ATOM 1036 C CA . LEU A 1 134 ? 14.145 7.250 -9.342 1.00 73.06 134 LEU A CA 1
ATOM 1037 C C . LEU A 1 134 ? 13.530 5.883 -9.056 1.00 73.06 134 LEU A C 1
ATOM 1039 O O . LEU A 1 134 ? 13.171 5.637 -7.914 1.00 73.06 134 LEU A O 1
ATOM 1043 N N . SER A 1 135 ? 13.406 4.995 -10.038 1.00 65.88 135 SER A N 1
ATOM 1044 C CA . SER A 1 135 ? 12.909 3.640 -9.796 1.00 65.88 135 SER A CA 1
ATOM 1045 C C . SER A 1 135 ? 13.823 2.866 -8.846 1.00 65.88 135 SER A C 1
ATOM 1047 O O . SER A 1 135 ? 13.330 2.220 -7.924 1.00 65.88 135 SER A O 1
ATOM 1049 N N . GLU A 1 136 ? 15.141 2.947 -9.043 1.00 66.44 136 GLU A N 1
ATOM 1050 C CA . GLU A 1 136 ? 16.089 2.175 -8.235 1.00 66.44 136 GLU A CA 1
ATOM 1051 C C . GLU A 1 136 ? 16.374 2.773 -6.856 1.00 66.44 136 GLU A C 1
ATOM 1053 O O . GLU A 1 136 ? 16.481 2.043 -5.876 1.00 66.44 136 GLU A O 1
ATOM 1058 N N . LEU A 1 137 ? 16.473 4.099 -6.748 1.00 71.56 137 LEU A N 1
ATOM 1059 C CA . LEU A 1 137 ? 16.953 4.747 -5.523 1.00 71.56 137 LEU A CA 1
ATOM 1060 C C . LEU A 1 137 ? 15.832 5.295 -4.634 1.00 71.56 137 LEU A C 1
ATOM 1062 O O . LEU A 1 137 ? 16.076 5.589 -3.468 1.00 71.56 137 LEU A O 1
ATOM 1066 N N . ARG A 1 138 ? 14.595 5.451 -5.133 1.00 67.94 138 ARG A N 1
ATOM 1067 C CA . ARG A 1 138 ? 13.513 6.121 -4.374 1.00 67.94 138 ARG A CA 1
ATOM 1068 C C . ARG A 1 138 ? 13.115 5.390 -3.093 1.00 67.94 138 ARG A C 1
ATOM 1070 O O . ARG A 1 138 ? 12.609 6.033 -2.178 1.00 67.94 138 ARG A O 1
ATOM 1077 N N . LEU A 1 139 ? 13.277 4.072 -3.047 1.00 60.88 139 LEU A N 1
ATOM 1078 C CA . LEU A 1 139 ? 12.865 3.250 -1.905 1.00 60.88 139 LEU A CA 1
ATOM 1079 C C . LEU A 1 139 ? 14.018 2.925 -0.954 1.00 60.88 139 LEU A C 1
ATOM 1081 O O . LEU A 1 139 ? 13.805 2.272 0.066 1.00 60.88 139 LEU A O 1
ATOM 1085 N N . GLU A 1 140 ? 15.228 3.370 -1.276 1.00 65.31 140 GLU A N 1
ATOM 1086 C CA . GLU A 1 140 ? 16.403 3.064 -0.479 1.0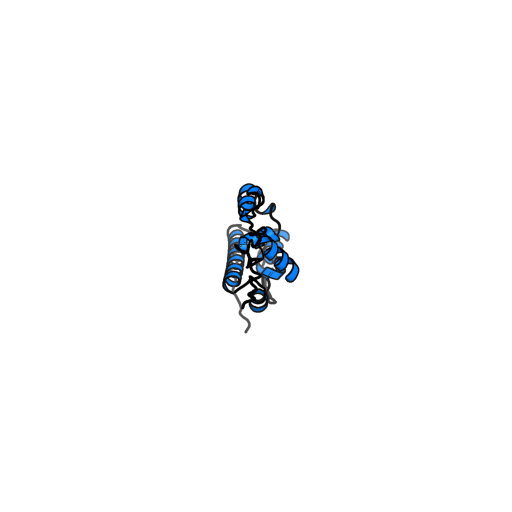0 65.31 140 GLU A CA 1
ATOM 1087 C C . GLU A 1 140 ? 16.408 3.930 0.782 1.00 65.31 140 GLU A C 1
ATOM 1089 O O . GLU A 1 140 ? 16.327 5.155 0.742 1.00 65.31 140 GLU A O 1
ATOM 1094 N N . THR A 1 141 ? 16.462 3.268 1.936 1.00 47.47 141 THR A N 1
ATOM 1095 C CA . THR A 1 141 ? 16.347 3.908 3.261 1.00 47.47 141 THR A CA 1
ATOM 1096 C C . THR A 1 141 ? 17.698 4.343 3.835 1.00 47.47 141 THR A C 1
ATOM 1098 O O . THR A 1 141 ? 17.778 4.811 4.971 1.00 47.47 141 THR A O 1
ATOM 1101 N N . ARG A 1 142 ? 18.774 4.178 3.059 1.00 46.62 142 ARG A N 1
ATOM 1102 C CA . ARG A 1 142 ? 20.154 4.533 3.407 1.00 46.62 142 ARG A CA 1
ATOM 1103 C C . ARG A 1 142 ? 20.771 5.353 2.281 1.00 46.62 142 ARG A C 1
ATOM 1105 O O . ARG A 1 142 ? 20.328 5.276 1.140 1.00 46.62 142 ARG A O 1
ATOM 1112 N N . GLU A 1 143 ? 21.802 6.123 2.605 1.00 54.78 143 GLU A N 1
ATOM 1113 C CA . GLU A 1 143 ? 22.544 6.884 1.605 1.00 54.78 143 GLU A CA 1
ATOM 1114 C C . GLU A 1 143 ? 23.323 5.912 0.703 1.00 54.78 143 GLU A C 1
ATOM 1116 O O . GLU A 1 143 ? 24.198 5.182 1.169 1.00 54.78 143 GLU A O 1
ATOM 1121 N N . ILE A 1 144 ? 22.956 5.855 -0.582 1.00 55.81 144 ILE A N 1
ATOM 1122 C CA . ILE A 1 144 ? 23.599 4.992 -1.577 1.00 55.81 144 ILE A CA 1
ATOM 1123 C C . ILE A 1 144 ? 24.377 5.858 -2.558 1.00 55.81 144 ILE A C 1
ATOM 1125 O O . ILE A 1 144 ? 23.810 6.696 -3.260 1.00 55.81 144 ILE A O 1
ATOM 1129 N N . PHE A 1 145 ? 25.681 5.603 -2.648 1.00 55.06 145 PHE A N 1
ATOM 1130 C CA . PHE A 1 145 ? 26.526 6.161 -3.692 1.00 55.06 145 PHE A CA 1
ATOM 1131 C C . PHE A 1 145 ? 26.533 5.218 -4.900 1.00 55.06 145 PHE A C 1
ATOM 1133 O O . PHE A 1 145 ? 27.164 4.161 -4.876 1.00 55.06 145 PHE A O 1
ATOM 1140 N N . ALA A 1 146 ? 25.806 5.586 -5.954 1.00 57.53 146 ALA A N 1
ATOM 1141 C CA . ALA A 1 146 ? 25.737 4.820 -7.195 1.00 57.53 146 ALA A CA 1
ATOM 1142 C C . ALA A 1 146 ? 26.535 5.514 -8.308 1.00 57.53 146 ALA A C 1
ATOM 1144 O O . ALA A 1 146 ? 26.390 6.715 -8.531 1.00 57.53 146 ALA A O 1
ATOM 1145 N N . VAL A 1 147 ? 27.344 4.747 -9.045 1.00 51.81 147 VAL A N 1
ATOM 1146 C CA . VAL A 1 147 ? 28.090 5.240 -10.213 1.00 51.81 147 VAL A CA 1
ATOM 1147 C C . VAL A 1 147 ? 27.458 4.688 -11.484 1.00 51.81 147 VAL A C 1
ATOM 1149 O O . VAL A 1 147 ? 27.448 3.481 -11.727 1.00 51.81 147 VAL A O 1
ATOM 1152 N N . LEU A 1 148 ? 26.932 5.585 -12.318 1.00 57.66 148 LEU A N 1
ATOM 1153 C CA . LEU A 1 148 ? 26.377 5.245 -13.622 1.00 57.66 148 LEU A CA 1
ATOM 1154 C C . LEU A 1 148 ? 27.409 5.544 -14.718 1.00 57.66 148 LEU A C 1
ATOM 1156 O O . LEU A 1 148 ? 27.585 6.691 -15.110 1.00 57.66 148 LEU A O 1
ATOM 1160 N N . PHE A 1 149 ? 28.053 4.508 -15.259 1.00 53.31 149 PHE A N 1
ATOM 1161 C CA . PHE A 1 149 ? 28.880 4.651 -16.466 1.00 53.31 149 PHE A CA 1
ATOM 1162 C C . PHE A 1 149 ? 27.987 4.819 -17.707 1.00 53.31 149 PHE A C 1
ATOM 1164 O O . PHE A 1 149 ? 27.089 4.012 -17.920 1.00 53.31 149 PHE A O 1
ATOM 1171 N N . LEU A 1 150 ? 28.168 5.861 -18.508 1.00 50.69 150 LEU A N 1
ATOM 1172 C CA . LEU A 1 150 ? 27.444 6.030 -19.771 1.00 50.69 150 LEU A CA 1
ATOM 1173 C C . LEU A 1 150 ? 28.462 5.854 -20.892 1.00 50.69 150 LEU A C 1
ATOM 1175 O O . LEU A 1 150 ? 29.444 6.589 -20.929 1.00 50.69 150 LEU A O 1
ATOM 1179 N N . ASP A 1 151 ? 28.249 4.857 -21.747 1.00 46.44 151 ASP A N 1
ATOM 1180 C CA . ASP A 1 151 ? 29.131 4.557 -22.875 1.00 46.44 151 ASP A CA 1
ATOM 1181 C C . ASP A 1 151 ? 28.389 4.803 -24.197 1.00 46.44 151 ASP A C 1
ATOM 1183 O O . ASP A 1 151 ? 27.161 4.703 -24.249 1.00 46.44 151 ASP A O 1
ATOM 1187 N N . ILE A 1 152 ? 29.115 5.142 -25.267 1.00 45.69 152 ILE A N 1
ATOM 1188 C CA . ILE A 1 152 ? 28.525 5.484 -26.583 1.00 45.69 152 ILE A CA 1
ATOM 1189 C C . ILE A 1 152 ? 28.132 4.204 -27.364 1.00 45.69 152 ILE A C 1
ATOM 1191 O O . ILE A 1 152 ? 27.487 4.271 -28.407 1.00 45.69 152 ILE A O 1
ATOM 1195 N N . ILE A 1 153 ? 28.453 3.018 -26.830 1.00 37.69 153 ILE A N 1
ATOM 1196 C CA . ILE A 1 153 ? 28.013 1.698 -27.309 1.00 37.69 153 ILE A CA 1
ATOM 1197 C C . ILE A 1 153 ? 27.655 0.854 -26.067 1.00 37.69 153 ILE A C 1
ATOM 1199 O O . ILE A 1 153 ? 28.520 0.676 -25.209 1.00 37.69 153 ILE A O 1
ATOM 1203 N N . PRO A 1 154 ? 26.414 0.351 -25.899 1.00 42.66 154 PRO A N 1
ATOM 1204 C CA . PRO A 1 154 ? 25.978 -0.170 -24.610 1.00 42.66 154 PRO A CA 1
ATOM 1205 C C . PRO A 1 154 ? 26.335 -1.653 -24.452 1.00 42.66 154 PRO A C 1
ATOM 1207 O O . PRO A 1 154 ? 25.633 -2.538 -24.927 1.00 42.66 154 PRO A O 1
ATOM 1210 N N . VAL A 1 155 ? 27.397 -1.935 -23.702 1.00 37.31 155 VAL A N 1
ATOM 1211 C CA . VAL A 1 155 ? 27.535 -3.202 -22.970 1.00 37.31 155 VAL A CA 1
ATOM 1212 C C . VAL A 1 155 ? 27.869 -2.833 -21.535 1.00 37.31 155 VAL A C 1
ATOM 1214 O O . VAL A 1 155 ? 28.874 -2.167 -21.296 1.00 37.31 155 VAL A O 1
ATOM 1217 N N . LYS A 1 156 ? 27.032 -3.220 -20.566 1.00 48.19 156 LYS A N 1
ATOM 1218 C CA . LYS A 1 156 ? 27.297 -2.906 -19.159 1.00 48.19 156 LYS A CA 1
ATOM 1219 C C . LYS A 1 156 ? 27.493 -4.151 -18.310 1.00 48.19 156 LYS A C 1
ATOM 1221 O O . LYS A 1 156 ? 26.550 -4.858 -17.973 1.00 48.19 156 LYS A O 1
ATOM 1226 N N . THR A 1 157 ? 28.744 -4.340 -17.914 1.00 39.50 157 THR A N 1
ATOM 1227 C CA . THR A 1 157 ? 29.174 -5.213 -16.822 1.00 39.50 157 THR A CA 1
ATOM 1228 C C . THR A 1 157 ? 29.263 -4.351 -15.558 1.00 39.50 157 THR A C 1
ATOM 1230 O O . THR A 1 157 ? 30.054 -3.412 -15.527 1.00 39.50 157 THR A O 1
ATOM 1233 N N . SER A 1 158 ? 28.468 -4.635 -14.522 1.00 41.34 158 SER A N 1
ATOM 1234 C CA . SER A 1 158 ? 28.563 -3.949 -13.218 1.00 41.34 158 SER A CA 1
ATOM 1235 C C . SER A 1 158 ? 29.127 -4.889 -12.151 1.00 41.34 158 SER A C 1
ATOM 1237 O O . SER A 1 158 ? 28.579 -5.964 -11.923 1.00 41.34 158 SER A O 1
ATOM 1239 N N . TYR A 1 159 ? 30.196 -4.455 -11.475 1.00 37.78 159 TYR A N 1
ATOM 1240 C CA . TYR A 1 159 ? 30.718 -5.053 -10.242 1.00 37.78 159 TYR A CA 1
ATOM 1241 C C . TYR A 1 159 ? 30.188 -4.274 -9.030 1.00 37.78 159 TYR A C 1
ATOM 1243 O O . TYR A 1 159 ? 30.226 -3.044 -9.022 1.00 37.78 159 TYR A O 1
ATOM 1251 N N . TYR A 1 160 ? 29.729 -4.981 -7.997 1.00 38.84 160 TYR A N 1
ATOM 1252 C CA . TYR A 1 160 ? 29.399 -4.395 -6.697 1.00 38.84 160 TYR A CA 1
ATOM 1253 C C . TYR A 1 160 ? 30.661 -4.352 -5.827 1.00 38.84 160 TYR A C 1
ATOM 1255 O O . TYR A 1 160 ? 31.235 -5.400 -5.533 1.00 38.84 160 TYR A O 1
ATOM 1263 N N . PHE A 1 161 ? 31.080 -3.163 -5.387 1.00 38.12 161 PHE A N 1
ATOM 1264 C CA . PHE A 1 161 ? 32.017 -3.027 -4.270 1.00 38.12 161 PHE A CA 1
ATOM 1265 C C . PHE A 1 161 ? 31.214 -2.825 -2.983 1.00 38.12 161 PHE A C 1
ATOM 1267 O O . PHE A 1 161 ? 30.548 -1.807 -2.814 1.00 38.12 161 PHE A O 1
ATOM 1274 N N . ASN A 1 162 ? 31.279 -3.807 -2.083 1.00 32.94 162 ASN A N 1
ATOM 1275 C CA . ASN A 1 162 ? 30.906 -3.619 -0.684 1.00 32.94 162 ASN A CA 1
ATOM 1276 C C . ASN A 1 162 ? 32.045 -2.856 0.003 1.00 32.94 162 ASN A C 1
ATOM 1278 O O . ASN A 1 162 ? 33.181 -3.329 0.002 1.00 32.94 162 ASN A O 1
ATOM 1282 N N . LEU A 1 163 ? 31.748 -1.697 0.587 1.00 35.75 163 LEU A N 1
ATOM 1283 C CA . LEU A 1 163 ? 32.611 -1.070 1.586 1.00 35.75 163 LEU A CA 1
ATOM 1284 C C . LEU A 1 163 ? 32.090 -1.484 2.965 1.00 35.75 163 LEU A C 1
ATOM 1286 O O . LEU A 1 163 ? 30.909 -1.297 3.260 1.00 35.75 163 LEU A O 1
ATOM 1290 N N . HIS A 1 164 ? 32.975 -2.127 3.728 1.00 46.56 164 HIS A N 1
ATOM 1291 C CA . HIS A 1 164 ? 32.793 -2.509 5.128 1.00 46.56 164 HIS A CA 1
ATOM 1292 C C . HIS A 1 164 ? 32.621 -1.295 6.041 1.00 46.56 164 HIS A C 1
ATOM 1294 O O . HIS A 1 164 ? 33.264 -0.258 5.759 1.00 46.56 164 HIS A O 1
#

Sequence (164 aa):
MLKESRFKESALNESPLNQNALKNWPEMERPREKLVSLGSSSLSDAELLAIFLRTGVRGCNVVDLARQLLKSFGSLGAIFAASQEDFCARHGLGMAKYVQLQACLEMSKRYLAENIKDIDCSLTSSQATRDYLLSELRLETREIFAVLFLDIIPVKTSYYFNLH